Protein AF-A0A3D2QND5-F1 (afdb_monomer_lite)

pLDDT: mean 73.02, std 8.34, range [54.0, 88.0]

Radius of gyration: 12.53 Å; chains: 1; bounding box: 33×20×28 Å

Secondary structure (DSSP, 8-state):
-EEEETT-SSS-TTHHHHHHHHH--TT--EEEE---S---SS-GGG-HHHHHHHHHHHHHHHHTT-

Foldseek 3Di:
DEEDECPDPPDHPVCQVVVCVVVPDPLDDYYYDHDPDPCPDPPQCVDPVCNVVVVVVVVVSVVVVD

Structure (mmCIF, N/CA/C/O backbone):
data_AF-A0A3D2QND5-F1
#
_entry.id   AF-A0A3D2QND5-F1
#
loop_
_atom_site.group_PDB
_atom_site.id
_atom_site.type_symbol
_atom_site.label_atom_id
_atom_site.label_alt_id
_atom_site.label_comp_id
_atom_site.label_asym_id
_atom_site.label_entity_id
_atom_site.label_seq_id
_atom_site.pdbx_PDB_ins_code
_atom_site.Cartn_x
_atom_site.Cartn_y
_atom_site.Cartn_z
_atom_site.occupancy
_atom_site.B_iso_or_equiv
_atom_site.auth_seq_id
_atom_site.auth_comp_id
_atom_site.auth_asym_id
_atom_site.auth_atom_id
_atom_site.pdbx_PDB_model_num
ATOM 1 N N . MET A 1 1 ? 5.533 0.667 -7.749 1.00 71.44 1 MET A N 1
ATOM 2 C CA . MET A 1 1 ? 5.045 0.043 -6.503 1.00 71.44 1 MET A CA 1
ATOM 3 C C . MET A 1 1 ? 3.527 -0.049 -6.566 1.00 71.44 1 MET A C 1
ATOM 5 O O . MET A 1 1 ? 2.922 0.837 -7.159 1.00 71.44 1 MET A O 1
ATOM 9 N N . SER A 1 2 ? 2.930 -1.095 -5.997 1.00 76.06 2 SER A N 1
ATOM 10 C CA . SER A 1 2 ? 1.486 -1.213 -5.761 1.00 76.06 2 SER A CA 1
ATOM 11 C C . SER A 1 2 ? 1.245 -1.648 -4.313 1.00 76.06 2 SER A C 1
ATOM 13 O O . SER A 1 2 ? 1.978 -2.496 -3.800 1.00 76.06 2 SER A O 1
ATOM 15 N N . ILE A 1 3 ? 0.255 -1.039 -3.659 1.00 75.50 3 ILE A N 1
ATOM 16 C CA . ILE A 1 3 ? -0.108 -1.269 -2.256 1.00 75.50 3 ILE A CA 1
ATOM 17 C C . ILE A 1 3 ? -1.59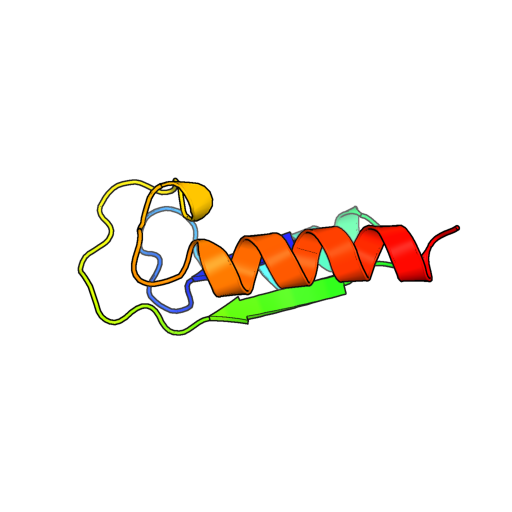6 -1.589 -2.225 1.00 75.50 3 ILE A C 1
ATOM 19 O O . ILE A 1 3 ? -2.390 -0.806 -2.745 1.00 75.50 3 ILE A O 1
ATOM 23 N N . HIS A 1 4 ? -1.964 -2.713 -1.613 1.00 73.75 4 HIS A N 1
ATOM 24 C CA . HIS A 1 4 ? -3.347 -3.184 -1.592 1.00 73.75 4 HIS A CA 1
ATOM 25 C C . HIS A 1 4 ? -3.770 -3.663 -0.201 1.00 73.75 4 HIS A C 1
ATOM 27 O O . HIS A 1 4 ? -2.984 -4.288 0.516 1.00 73.75 4 HIS A O 1
ATOM 33 N N . ASP A 1 5 ? -5.023 -3.399 0.168 1.00 73.50 5 ASP A N 1
ATOM 34 C CA . ASP A 1 5 ? -5.639 -3.977 1.365 1.00 73.50 5 ASP A CA 1
ATOM 35 C C . ASP A 1 5 ? -6.201 -5.371 1.048 1.00 73.50 5 ASP A C 1
ATOM 37 O O . ASP A 1 5 ? -6.928 -5.558 0.072 1.00 73.50 5 ASP A O 1
ATOM 41 N N . LEU A 1 6 ? -5.883 -6.362 1.882 1.00 74.38 6 LEU A N 1
ATOM 42 C CA . LEU A 1 6 ? -6.416 -7.724 1.752 1.00 74.38 6 LEU A CA 1
ATOM 43 C C . LEU A 1 6 ? -7.933 -7.788 1.976 1.00 74.38 6 LEU A C 1
ATOM 45 O O . LEU A 1 6 ? -8.593 -8.690 1.460 1.00 74.38 6 LEU A O 1
ATOM 49 N N . GLY A 1 7 ? -8.476 -6.856 2.763 1.00 69.56 7 GLY A N 1
ATOM 50 C CA . GLY A 1 7 ? -9.900 -6.763 3.077 1.00 69.56 7 GLY A CA 1
ATOM 51 C C . GLY A 1 7 ? -10.723 -5.960 2.070 1.00 69.56 7 GLY A C 1
ATOM 52 O O . GLY A 1 7 ? -11.927 -5.790 2.286 1.00 69.56 7 GLY A O 1
ATOM 53 N N . ASP A 1 8 ? -10.108 -5.460 0.995 1.00 70.31 8 ASP A N 1
ATOM 54 C CA . ASP A 1 8 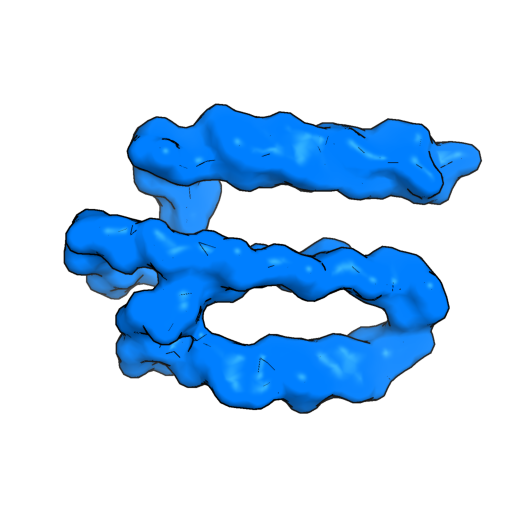? -10.757 -4.536 0.075 1.00 70.31 8 ASP A CA 1
ATOM 55 C C . ASP A 1 8 ? -11.938 -5.183 -0.666 1.00 70.31 8 ASP A C 1
ATOM 57 O O . ASP A 1 8 ? -11.801 -6.166 -1.399 1.00 70.31 8 ASP A O 1
ATOM 61 N N . ARG A 1 9 ? -13.128 -4.606 -0.473 1.00 71.50 9 ARG A N 1
ATOM 62 C CA . ARG A 1 9 ? -14.380 -5.040 -1.115 1.00 71.50 9 ARG A CA 1
ATOM 63 C C . ARG A 1 9 ? -14.739 -4.227 -2.362 1.00 71.50 9 ARG A C 1
ATOM 65 O O . ARG A 1 9 ? -15.708 -4.565 -3.035 1.00 71.50 9 ARG A O 1
ATOM 72 N N . THR A 1 10 ? -14.003 -3.154 -2.643 1.00 68.69 10 THR A N 1
ATOM 73 C CA . THR A 1 10 ? -14.183 -2.270 -3.804 1.00 68.69 10 THR A CA 1
ATOM 74 C C . THR A 1 10 ? -13.317 -2.732 -4.971 1.00 68.69 10 THR A C 1
ATOM 76 O O . THR A 1 10 ? -13.808 -2.836 -6.092 1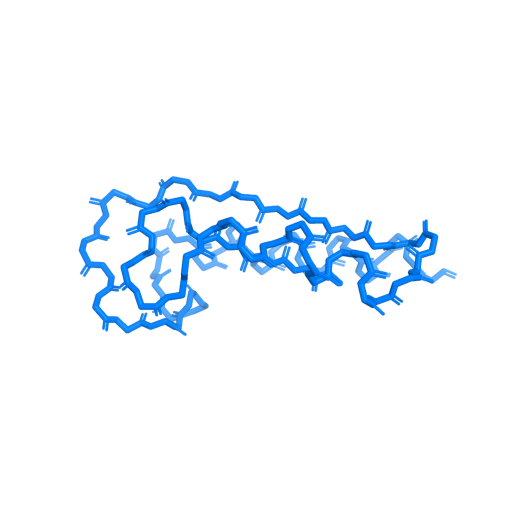.00 68.69 10 THR A O 1
ATOM 79 N N . ILE A 1 11 ? -12.044 -3.046 -4.710 1.00 65.81 11 ILE A N 1
ATOM 80 C CA . ILE A 1 11 ? -11.117 -3.615 -5.694 1.00 65.81 11 ILE A CA 1
ATOM 81 C C . ILE A 1 11 ? -10.523 -4.888 -5.099 1.00 65.81 11 ILE A C 1
ATOM 83 O O . ILE A 1 11 ? -9.735 -4.825 -4.160 1.00 65.81 11 ILE A O 1
ATOM 87 N N . SER A 1 12 ? -10.886 -6.046 -5.654 1.00 66.31 12 SER A N 1
ATOM 88 C CA . SER A 1 12 ? -10.403 -7.344 -5.167 1.00 66.31 12 SER A CA 1
ATOM 89 C C . SER A 1 12 ? -8.875 -7.420 -5.194 1.00 66.31 12 SER A C 1
ATOM 91 O O . SER A 1 12 ? -8.254 -7.138 -6.220 1.00 66.31 12 SER A O 1
ATOM 93 N N . PHE A 1 13 ? -8.278 -7.892 -4.095 1.00 64.25 13 PHE A N 1
ATOM 94 C CA . PHE A 1 13 ? -6.845 -8.193 -3.993 1.00 64.25 13 PHE A CA 1
ATOM 95 C C . PHE A 1 13 ? -6.342 -9.135 -5.103 1.00 64.25 13 PHE A C 1
ATOM 97 O O . PHE A 1 13 ? -5.184 -9.053 -5.508 1.00 64.25 13 PHE A O 1
ATOM 104 N N . GLN A 1 14 ? -7.207 -9.999 -5.645 1.00 65.31 14 GLN A N 1
ATOM 105 C CA . GLN A 1 14 ? -6.851 -10.918 -6.734 1.00 65.31 14 GLN A CA 1
ATOM 106 C C . GLN A 1 14 ? -6.355 -10.185 -7.993 1.00 65.31 14 GLN A C 1
ATOM 108 O O . GLN A 1 14 ? -5.532 -10.728 -8.727 1.00 65.31 14 GLN A O 1
ATOM 113 N N . ASN A 1 15 ? -6.756 -8.924 -8.185 1.00 70.19 15 ASN A N 1
ATOM 114 C CA . ASN A 1 15 ? -6.302 -8.102 -9.305 1.00 70.19 15 ASN A CA 1
ATOM 115 C C . ASN A 1 15 ? -4.826 -7.688 -9.178 1.00 70.19 15 ASN A C 1
ATOM 117 O O . ASN A 1 15 ? -4.240 -7.231 -10.156 1.00 70.19 15 ASN A O 1
ATOM 121 N N . LEU A 1 16 ? -4.191 -7.844 -8.007 1.00 71.31 16 LEU A N 1
ATOM 122 C CA . LEU A 1 16 ? -2.781 -7.481 -7.830 1.00 71.31 16 LEU A CA 1
ATOM 123 C C . LEU A 1 16 ? -1.861 -8.309 -8.739 1.00 71.31 16 LEU A C 1
ATOM 125 O O . LEU A 1 16 ? -0.889 -7.772 -9.266 1.00 71.31 16 LEU A O 1
ATOM 129 N N . ALA A 1 17 ? -2.192 -9.585 -8.959 1.00 71.94 17 ALA A N 1
ATOM 130 C CA . ALA A 1 17 ? -1.450 -10.451 -9.872 1.00 71.94 17 ALA A CA 1
ATOM 131 C C . ALA A 1 17 ? -1.559 -9.962 -11.326 1.00 71.94 17 ALA A C 1
ATOM 133 O O . ALA A 1 17 ? -0.551 -9.863 -12.019 1.00 71.94 17 ALA A O 1
ATOM 134 N N . GLU A 1 18 ? -2.759 -9.567 -11.760 1.00 78.75 18 GLU A N 1
ATOM 135 C CA . GLU A 1 18 ? -2.980 -9.009 -13.100 1.00 78.75 18 GLU A CA 1
ATOM 136 C C . GLU A 1 18 ? -2.252 -7.672 -13.291 1.00 78.75 18 GLU A C 1
ATOM 138 O O . GLU A 1 18 ? -1.647 -7.436 -14.335 1.00 78.75 18 GLU A O 1
ATOM 143 N N . ILE A 1 19 ? -2.256 -6.804 -12.272 1.00 73.38 19 ILE A N 1
ATOM 144 C CA . ILE A 1 19 ? -1.516 -5.533 -12.294 1.00 73.38 19 ILE A CA 1
ATOM 145 C C . ILE A 1 19 ? -0.012 -5.797 -12.407 1.00 73.38 19 ILE A C 1
ATOM 147 O O . ILE A 1 19 ? 0.675 -5.121 -13.173 1.00 73.38 19 ILE A O 1
ATOM 151 N N . GLN A 1 20 ? 0.510 -6.768 -11.657 1.00 76.06 20 GLN A N 1
ATOM 152 C CA . GLN A 1 20 ? 1.925 -7.122 -11.695 1.00 76.06 20 GLN A CA 1
ATOM 153 C C . GLN A 1 20 ? 2.348 -7.637 -13.078 1.00 76.06 20 GLN A C 1
ATOM 155 O O . GLN A 1 20 ? 3.360 -7.171 -13.610 1.00 76.06 20 GLN A O 1
ATOM 160 N N . ASP A 1 21 ? 1.555 -8.529 -13.674 1.00 78.56 21 ASP A N 1
ATOM 161 C CA . ASP A 1 21 ? 1.789 -9.041 -15.027 1.00 78.56 21 ASP A CA 1
ATOM 162 C C . ASP A 1 21 ? 1.697 -7.925 -16.080 1.00 78.56 21 ASP A C 1
ATOM 164 O O . ASP A 1 21 ? 2.553 -7.831 -16.962 1.00 78.56 21 ASP A O 1
ATOM 168 N N . ALA A 1 22 ? 0.712 -7.027 -15.966 1.00 76.50 22 ALA A N 1
ATOM 169 C CA . ALA A 1 22 ? 0.514 -5.932 -16.915 1.00 76.50 22 ALA A CA 1
ATOM 170 C C . ALA A 1 22 ? 1.619 -4.865 -16.852 1.00 76.50 22 ALA A C 1
ATOM 172 O O . ALA A 1 22 ? 2.035 -4.341 -17.886 1.00 76.50 22 ALA A O 1
ATOM 173 N N . VAL A 1 23 ? 2.107 -4.528 -15.652 1.00 79.06 23 VAL A N 1
ATOM 174 C CA . VAL A 1 23 ? 3.166 -3.519 -15.476 1.00 79.06 23 VAL A CA 1
ATOM 175 C C . VAL A 1 23 ? 4.505 -4.009 -16.041 1.00 79.06 23 VAL A C 1
ATOM 177 O O . VAL A 1 23 ? 5.322 -3.179 -16.443 1.00 79.06 23 VAL A O 1
ATOM 180 N N . ASN A 1 24 ? 4.730 -5.331 -16.092 1.00 75.31 24 ASN A N 1
ATOM 181 C CA . ASN A 1 24 ? 5.884 -5.982 -16.727 1.00 75.31 24 ASN A CA 1
ATOM 182 C C . ASN A 1 24 ? 7.232 -5.290 -16.422 1.00 75.31 24 ASN A C 1
ATOM 184 O O . ASN A 1 24 ? 8.080 -5.070 -17.291 1.00 75.31 24 ASN A O 1
ATOM 188 N N . SER A 1 25 ? 7.418 -4.895 -15.160 1.00 75.25 25 SER A N 1
ATOM 189 C CA . SER A 1 25 ? 8.618 -4.206 -14.689 1.00 75.25 25 SER A CA 1
ATOM 190 C C . SER A 1 25 ? 9.432 -5.124 -13.793 1.00 75.25 25 SER A C 1
ATOM 192 O O . SER A 1 25 ? 8.935 -5.631 -12.789 1.00 75.25 25 SER A O 1
ATOM 194 N N . ARG A 1 26 ? 10.732 -5.259 -14.088 1.00 71.81 26 ARG A N 1
ATOM 195 C CA . ARG A 1 26 ? 11.684 -6.012 -13.247 1.00 71.81 26 ARG A CA 1
ATOM 196 C C . ARG A 1 26 ? 11.839 -5.440 -11.833 1.00 71.81 26 ARG A C 1
ATOM 198 O O . ARG A 1 26 ? 12.404 -6.107 -10.978 1.00 71.81 26 ARG A O 1
ATOM 205 N N . ARG A 1 27 ? 11.374 -4.208 -11.598 1.00 72.75 27 ARG A N 1
ATOM 206 C CA . ARG A 1 27 ? 11.444 -3.506 -10.307 1.00 72.75 27 ARG A CA 1
ATOM 207 C C . ARG A 1 27 ? 10.064 -3.300 -9.676 1.00 72.75 27 ARG A C 1
ATOM 209 O O . ARG A 1 27 ? 9.885 -2.414 -8.841 1.00 72.75 27 ARG A O 1
ATOM 216 N N . PHE A 1 28 ? 9.062 -4.071 -10.100 1.00 76.88 28 PHE A N 1
ATOM 217 C CA . PHE A 1 28 ? 7.749 -4.009 -9.475 1.00 76.88 28 PHE A CA 1
ATOM 218 C C . PHE A 1 28 ? 7.830 -4.480 -8.019 1.00 76.88 28 PHE A C 1
ATOM 220 O O . PHE A 1 28 ? 8.359 -5.547 -7.721 1.00 76.88 28 PHE A O 1
ATOM 227 N N . VAL A 1 29 ? 7.289 -3.666 -7.115 1.00 77.88 29 VAL A N 1
ATOM 228 C CA . VAL A 1 29 ? 7.166 -3.976 -5.689 1.00 77.88 29 VAL A CA 1
ATOM 229 C C . VAL A 1 29 ? 5.681 -4.012 -5.371 1.00 77.88 29 VAL A C 1
ATOM 231 O O . VAL A 1 29 ? 5.006 -2.990 -5.522 1.00 77.88 29 VAL A O 1
ATOM 234 N N . ALA A 1 30 ? 5.195 -5.187 -4.973 1.00 75.56 30 ALA A N 1
ATOM 235 C CA . ALA A 1 30 ? 3.824 -5.422 -4.542 1.00 75.56 30 ALA A CA 1
ATOM 236 C C . ALA A 1 30 ? 3.797 -5.567 -3.018 1.00 75.56 30 ALA A C 1
ATOM 238 O O . ALA A 1 30 ? 4.597 -6.319 -2.453 1.00 75.56 30 ALA A O 1
ATOM 239 N N . ARG A 1 31 ? 2.877 -4.867 -2.355 1.00 74.00 31 ARG A N 1
ATOM 240 C CA . ARG A 1 31 ? 2.693 -4.942 -0.906 1.00 74.00 31 ARG A CA 1
ATOM 241 C C . ARG A 1 31 ? 1.228 -5.121 -0.556 1.00 74.00 31 ARG A C 1
ATOM 243 O O . ARG A 1 31 ? 0.352 -4.463 -1.108 1.00 74.00 31 ARG A O 1
ATOM 250 N N . THR A 1 32 ? 0.996 -6.006 0.401 1.00 71.38 32 THR A N 1
ATOM 251 C CA . THR A 1 32 ? -0.319 -6.269 0.975 1.00 71.38 32 THR A CA 1
ATOM 252 C C . THR A 1 32 ? -0.305 -5.922 2.444 1.00 71.38 32 THR A C 1
ATOM 254 O O . THR A 1 32 ? 0.609 -6.348 3.155 1.00 71.38 32 THR A O 1
ATOM 257 N N . THR A 1 33 ? -1.329 -5.219 2.907 1.00 70.81 33 THR A N 1
ATOM 258 C CA . THR A 1 33 ? -1.542 -4.970 4.333 1.00 70.81 33 THR A CA 1
ATOM 259 C C . THR A 1 33 ? -2.928 -5.459 4.746 1.00 70.81 33 THR A C 1
ATOM 261 O O . THR A 1 33 ? -3.858 -5.459 3.940 1.00 70.81 33 THR A O 1
ATOM 264 N N . ALA A 1 34 ? -3.050 -5.955 5.977 1.00 67.94 34 ALA A N 1
ATOM 265 C CA . ALA A 1 34 ? -4.323 -6.379 6.547 1.00 67.94 34 ALA A CA 1
ATOM 266 C C . ALA A 1 34 ? -4.890 -5.216 7.359 1.00 67.94 34 ALA A C 1
ATOM 268 O O . ALA A 1 34 ? -4.494 -5.001 8.507 1.00 67.94 34 ALA A O 1
ATOM 269 N N . MET A 1 35 ? -5.800 -4.448 6.768 1.00 64.81 35 MET A N 1
ATOM 270 C CA . MET A 1 35 ? -6.392 -3.323 7.476 1.00 64.81 35 MET A CA 1
ATOM 271 C C . MET A 1 35 ? -7.563 -3.791 8.338 1.00 64.81 35 MET A C 1
ATOM 273 O O . MET A 1 35 ? -8.501 -4.426 7.866 1.00 64.81 35 MET A O 1
ATOM 277 N N . THR A 1 36 ? -7.508 -3.494 9.635 1.00 61.28 36 THR A N 1
ATOM 278 C CA . THR A 1 36 ? -8.510 -3.959 10.611 1.00 61.28 36 THR A CA 1
ATOM 279 C C . THR A 1 36 ? -9.714 -3.026 10.738 1.00 61.28 36 THR A C 1
ATOM 281 O O . THR A 1 36 ? -10.769 -3.441 11.217 1.00 61.28 36 THR A O 1
ATOM 284 N N . SER A 1 37 ? -9.589 -1.769 10.310 1.00 57.75 37 SER A N 1
ATOM 285 C CA . SER A 1 37 ? -10.679 -0.793 10.300 1.00 57.75 37 SER A CA 1
ATOM 286 C C . SER A 1 37 ? -11.443 -0.826 8.977 1.00 57.75 37 SER A C 1
ATOM 288 O O . SER A 1 37 ? -10.861 -0.979 7.910 1.00 57.75 37 SER A O 1
ATOM 290 N N . ASN A 1 38 ? -12.771 -0.683 9.052 1.00 59.12 38 ASN A N 1
ATOM 291 C CA . ASN A 1 38 ? -13.676 -0.719 7.901 1.00 59.12 38 ASN A CA 1
ATOM 292 C C . ASN A 1 38 ? -13.446 0.507 6.995 1.00 59.12 38 ASN A C 1
ATOM 294 O O . ASN A 1 38 ? -14.074 1.560 7.151 1.00 59.12 38 ASN A O 1
ATOM 298 N N . HIS A 1 39 ? -12.473 0.394 6.096 1.00 58.62 39 HIS A N 1
ATOM 299 C CA . HIS A 1 39 ? -12.038 1.451 5.198 1.00 58.62 39 HIS A CA 1
ATOM 300 C C . HIS A 1 39 ? -12.933 1.501 3.965 1.00 58.62 39 HIS A C 1
ATOM 302 O O . HIS A 1 39 ? -12.606 1.022 2.888 1.00 58.62 39 HIS A O 1
ATOM 308 N N . ASN A 1 40 ? -14.098 2.125 4.124 1.00 55.12 40 ASN A N 1
ATOM 309 C CA . ASN A 1 40 ? -15.071 2.282 3.039 1.00 55.12 40 ASN A CA 1
ATOM 310 C C . ASN A 1 40 ? -14.582 3.196 1.896 1.00 55.12 40 ASN A C 1
ATOM 312 O O . ASN A 1 40 ? -15.293 3.372 0.909 1.00 55.12 40 ASN A O 1
ATOM 316 N N . ARG A 1 41 ? -13.419 3.845 2.035 1.00 54.72 41 ARG A N 1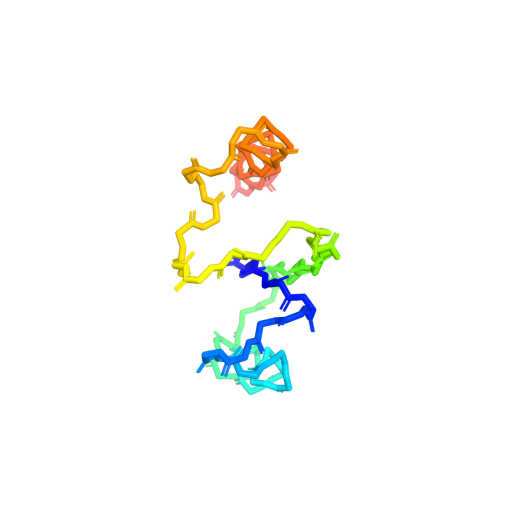
ATOM 317 C CA . ARG A 1 41 ? -12.814 4.682 0.997 1.00 54.72 41 ARG A CA 1
ATOM 318 C C . ARG A 1 41 ? -11.421 4.153 0.701 1.00 54.72 41 ARG A C 1
ATOM 320 O O . ARG A 1 41 ? -10.584 4.088 1.589 1.00 54.72 41 ARG A O 1
ATOM 327 N N . HIS A 1 42 ? -11.178 3.823 -0.561 1.00 59.03 42 HIS A N 1
ATOM 328 C CA . HIS A 1 42 ? -9.902 3.348 -1.094 1.00 59.03 42 HIS A CA 1
ATOM 329 C C . HIS A 1 42 ? -8.858 4.484 -1.141 1.00 59.03 42 HIS A C 1
ATOM 331 O O . HIS A 1 42 ? -8.370 4.870 -2.199 1.00 59.03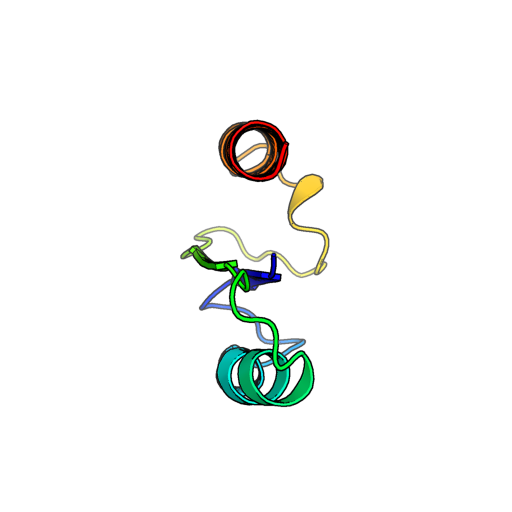 42 HIS A O 1
ATOM 337 N N . ILE A 1 43 ? -8.582 5.114 0.003 1.00 67.19 43 ILE A N 1
ATOM 338 C CA . ILE A 1 43 ? -7.572 6.164 0.146 1.00 67.19 43 ILE A CA 1
ATOM 339 C C . ILE A 1 43 ? -6.672 5.781 1.320 1.00 67.19 43 ILE A C 1
ATOM 341 O O . ILE A 1 43 ? -6.753 6.344 2.408 1.00 67.19 43 ILE A O 1
ATOM 345 N N . LEU A 1 44 ? -5.823 4.779 1.085 1.00 67.25 44 LEU A N 1
ATOM 346 C CA . LEU A 1 44 ? -4.922 4.175 2.075 1.00 67.25 44 LEU A CA 1
ATOM 347 C C . LEU A 1 44 ? -4.085 5.218 2.834 1.00 67.25 44 LEU A C 1
ATOM 349 O O . LEU A 1 44 ? -3.975 5.164 4.055 1.00 67.25 44 LEU A O 1
ATOM 353 N N . LEU A 1 45 ? -3.577 6.226 2.120 1.00 71.38 45 LEU A N 1
ATOM 354 C CA . LEU A 1 45 ? -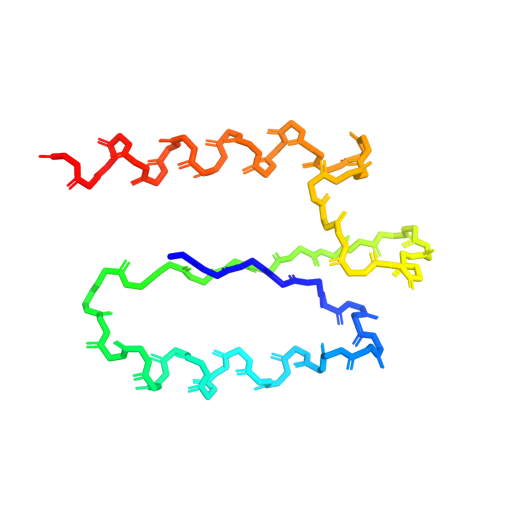2.742 7.296 2.678 1.00 71.38 45 LEU A CA 1
ATOM 355 C C . LEU A 1 45 ? -3.490 8.282 3.589 1.00 71.38 45 LEU A C 1
ATOM 357 O O . LEU A 1 45 ? -2.855 9.112 4.236 1.00 71.38 45 LEU A O 1
ATOM 361 N N . MET A 1 46 ? -4.823 8.220 3.641 1.00 72.88 46 MET A N 1
ATOM 362 C CA . MET A 1 46 ? -5.625 9.074 4.520 1.00 72.88 46 MET A CA 1
ATOM 363 C C . MET A 1 46 ? -5.918 8.444 5.882 1.00 72.88 46 MET A C 1
ATOM 365 O O . MET A 1 46 ? -6.451 9.133 6.751 1.00 72.88 46 MET A O 1
ATOM 369 N N . TYR A 1 47 ? -5.592 7.167 6.087 1.00 73.69 47 TYR A N 1
ATOM 370 C CA . TYR A 1 47 ? -5.849 6.482 7.350 1.00 73.69 47 TYR A CA 1
ATOM 371 C C . TYR A 1 47 ? -4.647 6.600 8.292 1.00 73.69 47 TYR A C 1
ATOM 373 O O . TYR A 1 47 ? -3.605 6.007 8.009 1.00 73.69 47 TYR A O 1
ATOM 381 N N . PRO A 1 48 ? -4.774 7.293 9.444 1.00 79.19 48 PRO A N 1
ATOM 382 C CA . PRO A 1 48 ? -3.650 7.496 10.360 1.00 79.19 48 PRO A CA 1
ATOM 383 C C . PRO A 1 48 ? -3.023 6.193 10.870 1.00 79.19 48 PRO A C 1
ATOM 385 O O . PRO A 1 48 ? -1.837 6.165 11.169 1.00 79.19 48 PRO A O 1
ATOM 388 N N . SER A 1 49 ? -3.805 5.109 10.944 1.00 74.75 49 SER A N 1
ATOM 389 C CA . SER A 1 49 ? -3.349 3.791 11.403 1.00 74.75 49 SER A CA 1
ATOM 390 C C . SER A 1 49 ? -2.281 3.156 10.514 1.00 74.75 49 SER A C 1
ATOM 392 O O . SER A 1 49 ? -1.529 2.321 11.001 1.00 74.75 49 SER A O 1
ATOM 394 N N . VAL A 1 50 ? -2.211 3.541 9.238 1.00 73.94 50 VAL A N 1
ATOM 395 C CA . VAL A 1 50 ? -1.253 2.994 8.261 1.00 73.94 50 VAL A CA 1
ATOM 396 C C . VAL A 1 50 ? -0.416 4.072 7.577 1.00 73.94 50 VAL A C 1
ATOM 398 O O . VAL A 1 50 ? 0.525 3.759 6.859 1.00 73.94 50 VAL A O 1
ATOM 401 N N . GLN A 1 51 ? -0.749 5.351 7.768 1.00 82.44 51 GLN A N 1
ATOM 402 C CA . GLN A 1 51 ? -0.165 6.456 7.012 1.00 82.44 51 GLN A CA 1
ATOM 403 C C . GLN A 1 51 ? 1.360 6.513 7.138 1.00 82.44 51 GLN A C 1
ATOM 405 O O . GLN A 1 51 ? 2.038 6.635 6.119 1.00 82.44 51 GLN A O 1
ATOM 410 N N . THR A 1 52 ? 1.893 6.416 8.360 1.00 84.06 52 THR A N 1
ATOM 411 C CA . THR A 1 52 ? 3.343 6.463 8.600 1.00 84.06 52 THR A CA 1
ATOM 412 C C . THR A 1 52 ? 4.047 5.291 7.926 1.00 84.06 52 THR A C 1
ATOM 414 O O . THR A 1 52 ? 4.944 5.510 7.124 1.00 84.06 52 THR A O 1
ATOM 417 N N . GLU A 1 53 ? 3.573 4.064 8.166 1.00 83.25 53 GLU A N 1
ATOM 418 C CA . GLU A 1 53 ? 4.144 2.847 7.575 1.00 83.25 53 GLU A CA 1
ATOM 419 C C . GLU A 1 53 ? 4.161 2.918 6.041 1.00 83.25 53 GLU A C 1
ATOM 421 O O . GLU A 1 53 ? 5.191 2.677 5.415 1.00 83.25 53 GLU A O 1
ATOM 426 N N . LEU A 1 54 ? 3.046 3.320 5.425 1.00 83.19 54 LEU A N 1
ATOM 427 C CA . LEU A 1 54 ? 2.948 3.428 3.969 1.00 83.19 54 LEU A CA 1
ATOM 428 C C . LEU A 1 54 ? 3.836 4.538 3.400 1.00 83.19 54 LEU A C 1
ATOM 430 O O . LEU A 1 54 ? 4.407 4.373 2.324 1.00 83.19 54 LEU A O 1
ATOM 434 N N . THR A 1 55 ? 3.953 5.667 4.102 1.00 85.50 55 THR A N 1
ATOM 435 C CA . THR A 1 55 ? 4.817 6.777 3.676 1.00 85.50 55 THR A CA 1
ATOM 436 C C . THR A 1 55 ? 6.284 6.362 3.723 1.00 85.50 55 THR A C 1
ATOM 438 O O . THR A 1 55 ? 7.003 6.574 2.748 1.00 85.50 55 THR A O 1
ATOM 441 N N . ASP A 1 56 ? 6.709 5.708 4.804 1.00 87.62 56 ASP A N 1
ATOM 442 C CA . ASP A 1 56 ? 8.079 5.219 4.962 1.00 87.62 56 ASP A CA 1
ATOM 443 C C . ASP A 1 56 ? 8.431 4.178 3.889 1.00 87.62 56 ASP A C 1
ATOM 445 O O . ASP A 1 56 ? 9.519 4.217 3.313 1.00 87.62 56 ASP A O 1
ATOM 449 N N . GLU A 1 57 ? 7.501 3.278 3.549 1.00 83.75 57 GLU A N 1
ATOM 450 C CA . GLU A 1 57 ? 7.707 2.302 2.473 1.00 83.75 57 GLU A CA 1
ATOM 451 C C . GLU A 1 57 ? 7.829 2.956 1.089 1.00 83.75 57 GLU A C 1
ATOM 453 O O . GLU A 1 57 ? 8.654 2.526 0.278 1.00 83.75 57 GLU A O 1
ATOM 458 N N . ILE A 1 58 ? 7.043 4.001 0.811 1.00 84.44 58 ILE A N 1
ATOM 459 C CA . ILE A 1 58 ? 7.138 4.761 -0.444 1.00 84.44 58 ILE A CA 1
ATOM 460 C C . ILE A 1 58 ? 8.494 5.465 -0.537 1.00 84.44 58 ILE A C 1
ATOM 462 O O . ILE A 1 58 ? 9.146 5.392 -1.580 1.00 84.44 58 ILE A O 1
ATOM 466 N N . LEU A 1 59 ? 8.942 6.113 0.541 1.00 88.00 59 LEU A N 1
ATOM 467 C CA . LEU A 1 59 ? 10.249 6.774 0.582 1.00 88.00 59 LEU A CA 1
ATOM 468 C C . LEU A 1 59 ? 11.384 5.760 0.392 1.00 88.00 59 LEU A C 1
ATOM 470 O O . LEU A 1 59 ? 12.240 5.949 -0.468 1.00 88.00 59 LEU A O 1
ATOM 474 N N . ALA A 1 60 ? 11.322 4.622 1.086 1.00 85.69 60 ALA A N 1
ATOM 475 C CA . ALA A 1 60 ? 12.292 3.543 0.922 1.00 85.69 60 ALA A CA 1
ATOM 476 C C . ALA A 1 60 ? 12.294 2.946 -0.496 1.00 85.69 60 ALA A C 1
ATOM 478 O O . ALA A 1 60 ? 13.328 2.463 -0.960 1.00 85.69 60 ALA A O 1
ATOM 479 N N . PHE A 1 61 ? 11.153 2.937 -1.197 1.00 84.50 61 PHE A N 1
ATOM 480 C CA . PHE A 1 61 ? 11.106 2.541 -2.603 1.00 84.50 61 PHE A CA 1
ATOM 481 C C . PHE A 1 61 ? 11.884 3.522 -3.484 1.00 84.50 61 PHE A C 1
ATOM 483 O O . PHE A 1 61 ? 12.618 3.064 -4.359 1.00 84.50 61 PHE A O 1
ATOM 490 N N . PHE A 1 62 ? 11.758 4.832 -3.261 1.00 82.38 62 PHE A N 1
ATOM 491 C CA . PHE A 1 62 ? 12.507 5.833 -4.023 1.00 82.38 62 PHE A CA 1
ATOM 492 C C . PHE A 1 62 ? 14.012 5.761 -3.742 1.00 82.38 62 PHE A C 1
ATOM 494 O O . PHE A 1 62 ? 14.776 5.623 -4.692 1.00 82.38 62 PHE A O 1
ATOM 501 N N . ASP A 1 63 ? 14.427 5.682 -2.475 1.00 86.56 63 ASP A N 1
ATOM 502 C CA . ASP A 1 63 ? 15.849 5.589 -2.095 1.00 86.56 63 ASP A CA 1
ATOM 503 C C . ASP A 1 63 ? 16.569 4.367 -2.693 1.00 86.56 63 ASP A C 1
ATOM 505 O O . ASP A 1 63 ? 17.773 4.390 -2.927 1.00 86.56 63 ASP A O 1
ATOM 509 N N . ARG A 1 64 ? 15.850 3.260 -2.922 1.00 77.00 64 ARG A N 1
ATOM 510 C CA . ARG A 1 64 ? 16.410 2.026 -3.511 1.00 77.00 64 ARG A CA 1
ATOM 511 C C . ARG A 1 64 ? 16.447 2.033 -5.038 1.00 77.00 64 ARG A C 1
ATOM 513 O O . ARG A 1 64 ? 16.972 1.084 -5.624 1.00 77.00 64 ARG A O 1
ATOM 520 N N . ASN A 1 65 ? 15.783 2.995 -5.674 1.00 64.50 65 ASN A N 1
ATOM 521 C CA . ASN A 1 65 ? 15.634 3.054 -7.127 1.00 64.50 65 ASN A CA 1
ATOM 522 C C . ASN A 1 65 ? 16.429 4.181 -7.800 1.00 64.50 65 ASN A C 1
ATOM 524 O O . ASN A 1 65 ? 16.472 4.163 -9.036 1.00 64.50 65 ASN A O 1
ATOM 528 N N . ASP A 1 66 ? 17.065 5.058 -7.019 1.00 54.00 66 ASP A N 1
ATOM 529 C CA . ASP A 1 66 ? 18.194 5.910 -7.430 1.00 54.00 66 ASP A CA 1
ATOM 530 C C . ASP A 1 66 ? 19.490 5.092 -7.608 1.00 54.00 66 ASP A C 1
ATOM 532 O O . ASP A 1 66 ? 20.274 5.420 -8.531 1.00 54.00 66 ASP A O 1
#

Sequence (66 aa):
MSIHDLGDRTISFQNLAEIQDAVNSRRFVARTTAMTSNHNRHILLMYPSVQTELTDEILAFFDRND